Protein AF-M0N9P8-F1 (afdb_monomer_lite)

Secondary structure (DSSP, 8-state):
-HHHHHHHHHTT-S-HHHHHHHHHHHHHHHHHHHHHHHHHHHHHHHHHS-HHHHHHSHHHHHHHHHHHHHHHHHHHHHHHHHHHH---TT--HHHHHHHHHHHHHHHHHHHHHHHHHHHH-

Organism: NCBI:txid1227456

Radius of gyration: 18.41 Å; chains: 1; bounding box: 44×25×50 Å

Sequence (121 aa):
MAGAVIPAARSELLSTEGLTLIARRFWYLTVGSVLLLLFSGGHLAGTLYTAETLQSTGRGNLVLAMVGLWLVLAVVLFFGFRRLTSTQPEQSAVVAATKARPWFLGASGVSVALLVIAGFL

Structure (mmCIF, N/CA/C/O backbone):
data_AF-M0N9P8-F1
#
_entry.id   AF-M0N9P8-F1
#
loop_
_atom_site.group_PDB
_atom_site.id
_atom_site.type_symbol
_atom_site.label_atom_id
_atom_site.label_alt_id
_atom_site.label_comp_id
_atom_site.label_asym_id
_atom_site.label_entity_id
_atom_site.label_seq_id
_atom_site.pdbx_PDB_ins_code
_atom_site.Cartn_x
_atom_site.Cartn_y
_atom_site.Cartn_z
_atom_site.occupancy
_atom_site.B_iso_or_equiv
_atom_site.auth_seq_id
_atom_site.auth_comp_id
_atom_site.auth_asym_id
_atom_site.auth_atom_id
_atom_site.pdbx_PDB_model_num
ATOM 1 N N . MET A 1 1 ? -14.242 10.018 1.620 1.00 47.16 1 MET A N 1
ATOM 2 C CA . MET A 1 1 ? -14.936 8.962 2.397 1.00 47.16 1 MET A CA 1
ATOM 3 C C . MET A 1 1 ? -14.501 8.897 3.862 1.00 47.16 1 MET A C 1
ATOM 5 O O . MET A 1 1 ? -15.381 8.909 4.709 1.00 47.16 1 MET A O 1
ATOM 9 N N . ALA A 1 2 ? -13.202 8.934 4.204 1.00 51.84 2 ALA A N 1
ATOM 10 C CA . ALA A 1 2 ? -12.749 8.997 5.610 1.00 51.84 2 ALA A CA 1
ATOM 11 C C . ALA A 1 2 ? -13.389 10.146 6.427 1.00 51.84 2 ALA A C 1
ATOM 13 O O . ALA A 1 2 ? -13.718 9.965 7.596 1.00 51.84 2 ALA A O 1
ATOM 14 N N . GLY A 1 3 ? -13.653 11.289 5.782 1.00 51.41 3 GLY A N 1
ATOM 15 C CA . GLY A 1 3 ? -14.291 12.453 6.407 1.00 51.41 3 GLY A CA 1
ATOM 16 C C . GLY A 1 3 ? -15.746 12.268 6.858 1.00 51.41 3 GLY A C 1
ATOM 17 O O . GLY A 1 3 ? -16.203 13.069 7.657 1.00 51.41 3 GLY A O 1
ATOM 18 N N . ALA A 1 4 ? -16.461 11.231 6.401 1.00 58.72 4 ALA A N 1
ATOM 19 C CA . ALA A 1 4 ? -17.842 10.952 6.827 1.00 58.72 4 ALA A CA 1
ATOM 20 C C . ALA A 1 4 ? -17.934 9.776 7.817 1.00 58.72 4 ALA A C 1
ATOM 22 O O . ALA A 1 4 ? -18.775 9.773 8.711 1.00 58.72 4 ALA A O 1
ATOM 23 N N . VAL A 1 5 ? -17.029 8.799 7.703 1.00 57.59 5 VAL A N 1
ATOM 24 C CA . VAL A 1 5 ? -17.031 7.592 8.546 1.00 57.59 5 VAL A CA 1
ATOM 25 C C . VAL A 1 5 ? -16.491 7.882 9.952 1.00 57.59 5 VAL A C 1
ATOM 27 O O . VAL A 1 5 ? -17.010 7.350 10.928 1.00 57.59 5 VAL A O 1
ATOM 30 N N . ILE A 1 6 ? -15.484 8.759 10.076 1.00 58.31 6 ILE A N 1
ATOM 31 C CA . ILE A 1 6 ? -14.886 9.117 11.374 1.00 58.31 6 ILE A CA 1
ATOM 32 C C . ILE A 1 6 ? -15.873 9.895 12.272 1.00 58.31 6 ILE A C 1
ATOM 34 O O . ILE A 1 6 ? -15.976 9.548 13.450 1.00 58.31 6 ILE A O 1
ATOM 38 N N . PRO A 1 7 ? -16.637 10.889 11.767 1.00 58.78 7 PRO A N 1
ATOM 39 C CA . PRO A 1 7 ? -17.688 11.536 12.553 1.00 58.78 7 PRO A CA 1
ATOM 40 C C . PRO A 1 7 ? -18.842 10.593 12.918 1.00 58.78 7 PRO A C 1
ATOM 42 O O . PRO A 1 7 ? -19.263 10.599 14.068 1.00 58.78 7 PRO A O 1
ATOM 45 N N . ALA A 1 8 ? -19.299 9.743 11.988 1.00 56.34 8 ALA A N 1
ATOM 46 C CA . ALA A 1 8 ? -20.416 8.816 12.215 1.00 56.34 8 ALA A CA 1
ATOM 47 C C . ALA A 1 8 ? -20.098 7.706 13.237 1.00 56.34 8 ALA A C 1
ATOM 49 O O . ALA A 1 8 ? -20.969 7.290 13.998 1.00 56.34 8 ALA A O 1
ATOM 50 N N . ALA A 1 9 ? -18.843 7.246 13.284 1.00 57.06 9 ALA A N 1
ATOM 51 C CA . ALA A 1 9 ? -18.366 6.320 14.313 1.00 57.06 9 ALA A CA 1
ATOM 52 C C . ALA A 1 9 ? -18.203 7.002 15.684 1.00 57.06 9 ALA A C 1
ATOM 54 O O . ALA A 1 9 ? -18.396 6.361 16.712 1.00 57.06 9 ALA A O 1
ATOM 55 N N . ARG A 1 10 ? -17.869 8.302 15.713 1.00 56.41 10 ARG A N 1
ATOM 56 C CA . ARG A 1 10 ? -17.824 9.097 16.953 1.00 56.41 10 ARG A CA 1
ATOM 57 C C . ARG A 1 10 ? -19.205 9.430 17.515 1.00 56.41 10 ARG A C 1
ATOM 59 O O . ARG A 1 10 ? -19.290 9.727 18.699 1.00 56.41 10 ARG A O 1
ATOM 66 N N . SER A 1 11 ? -20.248 9.432 16.689 1.00 57.75 11 SER A N 1
ATOM 67 C CA . SER A 1 11 ? -21.604 9.822 17.086 1.00 57.75 11 SER A CA 1
ATOM 68 C C . SER A 1 11 ? -22.498 8.648 17.508 1.00 57.75 11 SER A C 1
ATOM 70 O O . SER A 1 11 ? -23.703 8.839 17.598 1.00 57.75 11 SER A O 1
ATOM 72 N N . GLU A 1 12 ? -21.947 7.441 17.707 1.00 54.47 12 GLU A N 1
ATOM 73 C CA . GLU A 1 12 ? -22.678 6.204 18.079 1.00 54.47 12 GLU A CA 1
ATOM 74 C C . GLU A 1 12 ? -23.838 5.805 17.139 1.00 54.47 12 GLU A C 1
ATOM 76 O O . GLU A 1 12 ? -24.621 4.908 17.436 1.00 54.47 12 GLU A O 1
ATOM 81 N N . LEU A 1 13 ? -23.929 6.408 15.950 1.00 56.75 13 LEU A N 1
ATOM 82 C CA . LEU A 1 13 ? -25.010 6.157 14.985 1.00 56.75 13 LEU A CA 1
ATOM 83 C C . LEU A 1 13 ? -24.876 4.803 14.265 1.00 56.75 13 LEU A C 1
ATOM 85 O O . LEU A 1 13 ? -25.746 4.421 13.485 1.00 56.75 13 LEU A O 1
ATOM 89 N N . LEU A 1 14 ? -23.772 4.089 14.490 1.00 55.38 14 LEU A N 1
ATOM 90 C CA . LEU A 1 14 ? -23.445 2.818 13.859 1.00 55.38 14 LEU A CA 1
ATOM 91 C C . LEU A 1 14 ? -23.014 1.825 14.933 1.00 55.38 14 LEU A C 1
ATOM 93 O O . LEU A 1 14 ? -22.067 2.082 15.677 1.00 55.38 14 LEU A O 1
ATOM 97 N N . SER A 1 15 ? -23.677 0.668 14.980 1.00 62.59 15 SER A N 1
ATOM 98 C CA . SER A 1 15 ? -23.261 -0.422 15.858 1.00 62.59 15 SER A CA 1
ATOM 99 C C . SER A 1 15 ? -21.836 -0.870 15.511 1.00 62.59 15 SER A C 1
ATOM 101 O O . SER A 1 15 ? -21.426 -0.889 14.344 1.00 62.59 15 SER A O 1
ATOM 103 N N . THR A 1 16 ? -21.072 -1.268 16.528 1.00 63.91 16 THR A N 1
ATOM 104 C CA . THR A 1 16 ? -19.691 -1.770 16.403 1.00 63.91 16 THR A CA 1
ATOM 105 C C . THR A 1 16 ? -19.584 -2.914 15.383 1.00 63.91 16 THR A C 1
ATOM 107 O O . THR A 1 16 ? -18.583 -3.071 14.680 1.00 63.91 16 THR A O 1
ATOM 110 N N . GLU A 1 17 ? -20.660 -3.685 15.252 1.00 67.88 17 GLU A N 1
ATOM 111 C CA . GLU A 1 17 ? -20.820 -4.809 14.331 1.00 67.88 17 GLU A CA 1
ATOM 112 C C . GLU A 1 17 ? -21.030 -4.359 12.872 1.00 67.88 17 GLU A C 1
ATOM 114 O O . GLU A 1 17 ? -20.421 -4.895 11.944 1.00 67.88 17 GLU A O 1
ATOM 119 N N . GLY A 1 18 ? -21.809 -3.295 12.650 1.00 66.25 18 GLY A N 1
ATOM 120 C CA . GLY A 1 18 ? -21.960 -2.680 11.329 1.00 66.25 18 GLY A CA 1
ATOM 121 C C . GLY A 1 18 ? -20.661 -2.035 10.840 1.00 66.25 18 GLY A C 1
ATOM 122 O O . GLY A 1 18 ? -20.271 -2.202 9.681 1.00 66.25 18 GLY A O 1
ATOM 123 N N . LEU A 1 19 ? -19.934 -1.360 11.736 1.00 67.00 19 LEU A N 1
ATOM 124 C CA . LEU A 1 19 ? -18.650 -0.734 11.410 1.00 67.00 19 LEU A CA 1
ATOM 125 C C . LEU A 1 19 ? -17.584 -1.774 11.036 1.00 67.00 19 LEU A C 1
ATOM 127 O O . LEU A 1 19 ? -16.849 -1.590 10.063 1.00 67.00 19 LEU A O 1
ATOM 131 N N . THR A 1 20 ? -17.518 -2.886 11.772 1.00 68.69 20 THR A N 1
ATOM 132 C CA . THR A 1 20 ? -16.580 -3.982 11.482 1.00 68.69 20 THR A CA 1
ATOM 133 C C . THR A 1 20 ? -16.904 -4.685 10.165 1.00 68.69 20 THR A C 1
ATOM 135 O O . THR A 1 20 ? -15.976 -4.991 9.412 1.00 68.69 20 THR A O 1
ATOM 138 N N . LEU A 1 21 ? -18.183 -4.869 9.818 1.00 73.62 21 LEU A N 1
ATOM 139 C CA . LEU A 1 21 ? -18.588 -5.400 8.511 1.00 73.62 21 LEU A CA 1
ATOM 140 C C . LEU A 1 21 ? -18.178 -4.486 7.353 1.00 73.62 21 LEU A C 1
ATOM 142 O O . LEU A 1 21 ? -17.588 -4.964 6.379 1.00 73.62 21 LEU A O 1
ATOM 146 N N . ILE A 1 22 ? -18.440 -3.180 7.462 1.00 74.44 22 ILE A N 1
ATOM 147 C CA . ILE A 1 22 ? -18.069 -2.200 6.431 1.00 74.44 22 ILE A CA 1
ATOM 148 C C . ILE A 1 22 ? -16.550 -2.165 6.267 1.00 74.44 22 ILE A C 1
ATOM 150 O O . ILE A 1 22 ? -16.054 -2.301 5.148 1.00 74.44 22 ILE A O 1
ATOM 154 N N . ALA A 1 23 ? -15.806 -2.059 7.372 1.00 70.12 23 ALA A N 1
ATOM 155 C CA . ALA A 1 23 ? -14.346 -2.042 7.356 1.00 70.12 23 ALA A CA 1
ATOM 156 C C . ALA A 1 23 ? -13.768 -3.324 6.739 1.00 70.12 23 ALA A C 1
ATOM 158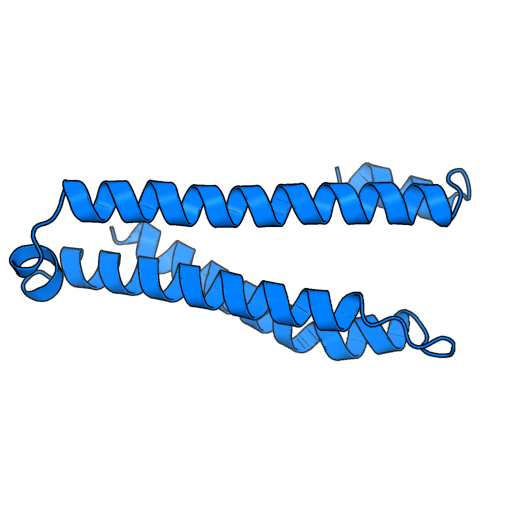 O O . ALA A 1 23 ? -12.871 -3.261 5.898 1.00 70.12 23 ALA A O 1
ATOM 159 N N . ARG A 1 24 ? -14.325 -4.491 7.086 1.00 76.44 24 ARG A N 1
ATOM 160 C CA . ARG A 1 24 ? -13.914 -5.783 6.526 1.00 76.44 24 ARG A CA 1
ATOM 161 C C . ARG A 1 24 ? -14.221 -5.879 5.029 1.00 76.44 24 ARG A C 1
ATOM 163 O O . ARG A 1 24 ? -13.389 -6.373 4.273 1.00 76.44 24 ARG A O 1
ATOM 170 N N . ARG A 1 25 ? -15.381 -5.403 4.568 1.00 77.62 25 ARG A N 1
ATOM 171 C CA . ARG A 1 25 ? -15.738 -5.418 3.139 1.00 77.62 25 ARG A CA 1
ATOM 172 C C . ARG A 1 25 ? -14.832 -4.493 2.327 1.00 77.62 25 ARG A C 1
ATOM 174 O O . ARG A 1 25 ? -14.329 -4.899 1.282 1.00 77.62 25 ARG A O 1
ATOM 181 N N . PHE A 1 26 ? -14.576 -3.291 2.838 1.00 76.69 26 PHE A N 1
ATOM 182 C CA . PHE A 1 26 ? -13.657 -2.330 2.227 1.00 76.69 26 PHE A CA 1
ATOM 183 C C . PHE A 1 26 ? -12.231 -2.863 2.160 1.00 76.69 26 PHE A C 1
ATOM 185 O O . PHE A 1 26 ? -11.536 -2.658 1.165 1.00 76.69 26 PHE A O 1
ATOM 192 N N . TRP A 1 27 ? -11.816 -3.583 3.201 1.00 76.31 27 TRP A N 1
ATOM 193 C CA . TRP A 1 27 ? -10.534 -4.262 3.244 1.00 76.31 27 TRP A CA 1
ATOM 194 C C . TRP A 1 27 ? -10.396 -5.263 2.093 1.00 76.31 27 TRP A C 1
ATOM 196 O O . TRP A 1 27 ? -9.467 -5.144 1.297 1.00 76.31 27 TRP A O 1
ATOM 206 N N . TYR A 1 28 ? -11.360 -6.175 1.930 1.00 77.12 28 TYR A N 1
ATOM 207 C CA . TYR A 1 28 ? -11.341 -7.140 0.825 1.00 77.12 28 TYR A CA 1
ATOM 208 C C . TYR A 1 28 ? -11.320 -6.469 -0.550 1.00 77.12 28 TYR A C 1
ATOM 210 O O . TYR A 1 28 ? -10.578 -6.910 -1.424 1.00 77.12 28 TYR A O 1
ATOM 218 N N . LEU A 1 29 ? -12.093 -5.395 -0.739 1.00 79.19 29 LEU A N 1
ATOM 219 C CA . LEU A 1 29 ? -12.124 -4.658 -2.005 1.00 79.19 29 LEU A CA 1
ATOM 220 C C . LEU A 1 29 ? -10.801 -3.950 -2.294 1.00 79.19 29 LEU A C 1
ATOM 222 O O . LEU A 1 29 ? -10.308 -4.017 -3.417 1.00 79.19 29 LEU A O 1
ATOM 226 N N . THR A 1 30 ? -10.208 -3.308 -1.288 1.00 73.69 30 THR A N 1
ATOM 227 C CA . THR A 1 30 ? -8.921 -2.614 -1.430 1.00 73.69 30 THR A CA 1
ATOM 228 C C . THR A 1 30 ? -7.813 -3.604 -1.771 1.00 73.69 30 THR A C 1
ATOM 230 O O . THR A 1 30 ? -7.085 -3.400 -2.738 1.00 73.69 30 THR A O 1
ATOM 233 N N . VAL A 1 31 ? -7.722 -4.714 -1.033 1.00 78.12 31 VAL A N 1
ATOM 234 C CA . VAL A 1 31 ? -6.722 -5.761 -1.295 1.00 78.12 31 VAL A CA 1
ATOM 235 C C . VAL A 1 31 ? -6.943 -6.406 -2.650 1.00 78.12 31 VAL A C 1
ATOM 237 O O . VAL A 1 31 ? -5.996 -6.537 -3.418 1.00 78.12 31 VAL A O 1
ATOM 240 N N . GLY A 1 32 ? -8.185 -6.776 -2.965 1.00 81.44 32 GLY A N 1
ATOM 241 C CA . GLY A 1 32 ? -8.530 -7.373 -4.250 1.00 81.44 32 GLY A CA 1
ATOM 242 C C . GLY A 1 32 ? -8.169 -6.457 -5.417 1.00 81.44 32 GLY A C 1
ATOM 243 O O . GLY A 1 32 ? -7.565 -6.916 -6.378 1.00 81.44 32 GLY A O 1
ATOM 244 N N . SER A 1 33 ? -8.450 -5.156 -5.302 1.00 74.12 33 SER A N 1
ATOM 245 C CA . SER A 1 33 ? -8.114 -4.164 -6.333 1.00 74.12 33 SER A CA 1
ATOM 246 C C . SER A 1 33 ? -6.604 -3.995 -6.501 1.00 74.12 33 SER A C 1
ATOM 248 O O . SER A 1 33 ? -6.119 -3.952 -7.625 1.00 74.12 33 SER A O 1
ATOM 250 N N . VAL A 1 34 ? -5.848 -3.950 -5.399 1.00 74.62 34 VAL A N 1
ATOM 251 C CA . VAL A 1 34 ? -4.375 -3.885 -5.424 1.00 74.62 34 VAL A CA 1
ATOM 252 C C . VAL A 1 34 ? -3.778 -5.122 -6.098 1.00 74.62 34 VAL A C 1
ATOM 254 O O . VAL A 1 34 ? -2.898 -4.991 -6.944 1.00 74.62 34 VAL A O 1
ATOM 257 N N . LEU A 1 35 ? -4.276 -6.317 -5.769 1.00 78.00 35 LEU A N 1
ATOM 258 C CA . LEU A 1 35 ? -3.818 -7.563 -6.387 1.00 78.00 35 LEU A CA 1
ATOM 259 C C . LEU A 1 35 ? -4.188 -7.637 -7.871 1.00 78.00 35 LEU A C 1
ATOM 261 O O . LEU A 1 35 ? -3.355 -8.036 -8.681 1.00 78.00 35 LEU A O 1
ATOM 265 N N . LEU A 1 36 ? -5.405 -7.222 -8.234 1.00 80.19 36 LEU A N 1
ATOM 266 C CA . LEU A 1 36 ? -5.847 -7.150 -9.626 1.00 80.19 36 LEU A CA 1
ATOM 267 C C . LEU A 1 36 ? -4.972 -6.199 -10.441 1.00 80.19 36 LEU A C 1
ATOM 269 O O . LEU A 1 36 ? -4.515 -6.588 -11.510 1.00 80.19 36 LEU A O 1
ATOM 273 N N . LEU A 1 37 ? -4.693 -4.998 -9.923 1.00 78.81 37 LEU A N 1
ATOM 274 C CA . LEU A 1 37 ? -3.837 -4.008 -10.584 1.00 78.81 37 LEU A CA 1
ATOM 275 C C . LEU A 1 37 ? -2.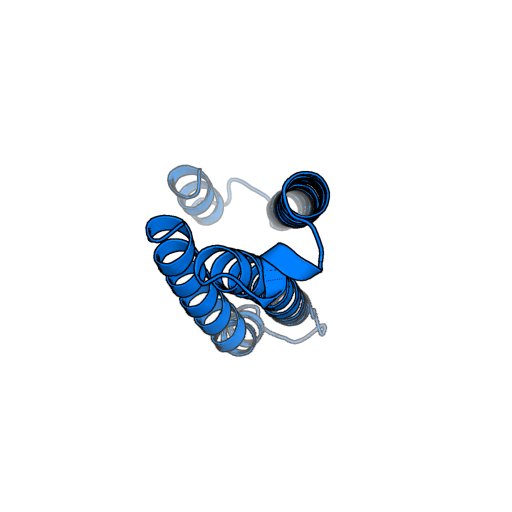405 -4.509 -10.762 1.00 78.81 37 LEU A C 1
ATOM 277 O O . LEU A 1 37 ? -1.815 -4.314 -11.824 1.00 78.81 37 LEU A O 1
ATOM 281 N N . LEU A 1 38 ? -1.857 -5.186 -9.751 1.00 77.75 38 LEU A N 1
ATOM 282 C CA . LEU A 1 38 ? -0.544 -5.814 -9.848 1.00 77.75 38 LEU A CA 1
ATOM 283 C C . LEU A 1 38 ? -0.524 -6.894 -10.933 1.00 77.75 38 LEU A C 1
ATOM 285 O O . LEU A 1 38 ? 0.394 -6.929 -11.749 1.00 77.75 38 LEU A O 1
ATOM 289 N N . PHE A 1 39 ? -1.544 -7.751 -10.976 1.00 78.56 39 PHE A N 1
ATOM 290 C CA . PHE A 1 39 ? -1.612 -8.824 -11.962 1.00 78.56 39 PHE A CA 1
ATOM 291 C C . PHE A 1 39 ? -1.810 -8.279 -13.381 1.00 78.56 39 PHE A C 1
ATOM 293 O O . PHE A 1 39 ? -1.109 -8.698 -14.299 1.00 78.56 39 PHE A O 1
ATOM 300 N N . SER A 1 40 ? -2.704 -7.303 -13.567 1.00 79.75 40 SER A N 1
ATOM 301 C CA . SER A 1 40 ? -2.939 -6.678 -14.871 1.00 79.75 40 SER A CA 1
ATOM 302 C C . SER A 1 40 ? -1.732 -5.869 -15.345 1.00 79.75 40 SER A C 1
ATOM 304 O O . SER A 1 40 ? -1.336 -5.979 -16.501 1.00 79.75 40 SER A O 1
ATOM 306 N N . GLY A 1 41 ? -1.111 -5.088 -14.454 1.00 72.81 41 GLY A N 1
ATOM 307 C CA . GLY A 1 41 ? 0.082 -4.301 -14.766 1.00 72.81 41 GLY A CA 1
ATOM 308 C C . GLY A 1 41 ? 1.294 -5.183 -15.070 1.00 72.81 41 GLY A C 1
ATOM 309 O O . GLY A 1 41 ? 2.002 -4.941 -16.045 1.00 72.81 41 GLY A O 1
ATOM 310 N N . GLY A 1 42 ? 1.490 -6.252 -14.293 1.00 71.81 42 GLY A N 1
ATOM 311 C CA . GLY A 1 42 ? 2.529 -7.251 -14.540 1.00 71.81 42 GLY A CA 1
ATOM 312 C C . GLY A 1 42 ? 2.316 -8.015 -15.849 1.00 71.81 42 GLY A C 1
ATOM 313 O O . GLY A 1 42 ? 3.273 -8.244 -16.584 1.00 71.81 42 GLY A O 1
ATOM 314 N N . HIS A 1 43 ? 1.067 -8.349 -16.185 1.00 73.75 43 HIS A N 1
ATOM 315 C CA . HIS A 1 43 ? 0.737 -8.982 -17.460 1.00 73.75 43 HIS A CA 1
ATOM 316 C C . HIS A 1 43 ? 1.065 -8.066 -18.647 1.00 73.75 43 HIS A C 1
ATOM 318 O O . HIS A 1 43 ? 1.752 -8.497 -19.569 1.00 73.75 43 HIS A O 1
ATOM 324 N N . LEU A 1 44 ? 0.672 -6.787 -18.593 1.00 74.75 44 LEU A N 1
ATOM 325 C CA . LEU A 1 44 ? 1.012 -5.813 -19.637 1.00 74.75 44 LEU A CA 1
ATOM 326 C C . LEU A 1 44 ? 2.530 -5.657 -19.804 1.00 74.75 44 LEU A C 1
ATOM 328 O O . LEU A 1 44 ? 3.027 -5.692 -20.929 1.00 74.75 44 LEU A O 1
ATOM 332 N N . ALA A 1 45 ? 3.280 -5.576 -18.702 1.00 69.06 45 ALA A N 1
ATOM 333 C CA . ALA A 1 45 ? 4.740 -5.533 -18.737 1.00 69.06 45 ALA A CA 1
ATOM 334 C C . ALA A 1 45 ? 5.352 -6.785 -19.395 1.00 69.06 45 ALA A C 1
ATOM 336 O O . ALA A 1 45 ? 6.254 -6.661 -20.220 1.00 69.06 45 ALA A O 1
ATOM 337 N N . GLY A 1 46 ? 4.832 -7.977 -19.090 1.00 67.44 46 GLY A N 1
ATOM 338 C CA . GLY A 1 46 ? 5.276 -9.232 -19.705 1.00 67.44 46 GLY A CA 1
ATOM 339 C C . GLY A 1 46 ? 4.919 -9.372 -21.189 1.00 67.44 46 GLY A C 1
ATOM 340 O O . GLY A 1 46 ? 5.559 -10.145 -21.892 1.00 67.44 46 GLY A O 1
ATOM 341 N N . THR A 1 47 ? 3.917 -8.631 -21.677 1.00 70.25 47 THR A N 1
ATOM 342 C CA . THR A 1 47 ? 3.547 -8.617 -23.105 1.00 70.25 47 THR A CA 1
ATOM 343 C C . THR A 1 47 ? 4.292 -7.564 -23.923 1.00 70.25 47 THR A C 1
ATOM 345 O O . THR A 1 47 ? 4.541 -7.780 -25.105 1.00 70.25 47 THR A O 1
ATOM 348 N N . LEU A 1 48 ? 4.645 -6.428 -23.315 1.00 68.62 48 LEU A N 1
ATOM 349 C CA . LEU A 1 48 ? 5.295 -5.307 -24.004 1.00 68.62 48 LEU A CA 1
ATOM 350 C C . LEU A 1 48 ? 6.822 -5.418 -24.024 1.00 68.62 48 LEU A C 1
ATOM 352 O O . LEU A 1 48 ? 7.462 -4.827 -24.891 1.00 68.62 48 LEU A O 1
ATOM 356 N N . TYR A 1 49 ? 7.406 -6.169 -23.090 1.00 61.09 49 TYR A N 1
ATOM 357 C CA . TYR A 1 49 ? 8.845 -6.369 -23.010 1.00 61.09 49 TYR A CA 1
ATOM 358 C C . TYR A 1 49 ? 9.214 -7.844 -23.161 1.00 61.09 49 TYR A C 1
ATOM 360 O O . TYR A 1 49 ? 8.608 -8.727 -22.558 1.00 61.09 49 TYR A O 1
ATOM 368 N N . THR A 1 50 ? 10.274 -8.112 -23.921 1.00 71.12 50 THR A N 1
ATOM 369 C CA . THR A 1 50 ? 10.935 -9.423 -23.920 1.00 71.12 50 THR A CA 1
ATOM 370 C C . THR A 1 50 ? 11.797 -9.573 -22.664 1.00 71.12 50 THR A C 1
ATOM 372 O O . THR A 1 50 ? 12.280 -8.581 -22.116 1.00 71.12 50 THR A O 1
ATOM 375 N N . ALA A 1 51 ? 12.053 -10.808 -22.217 1.00 65.94 51 ALA A N 1
ATOM 376 C CA . ALA A 1 51 ? 12.927 -11.060 -21.061 1.00 65.94 51 ALA A CA 1
ATOM 377 C C . ALA A 1 51 ? 14.311 -10.394 -21.214 1.00 65.94 51 ALA A C 1
ATOM 379 O O . ALA A 1 51 ? 14.880 -9.887 -20.250 1.00 65.94 51 ALA A O 1
ATOM 380 N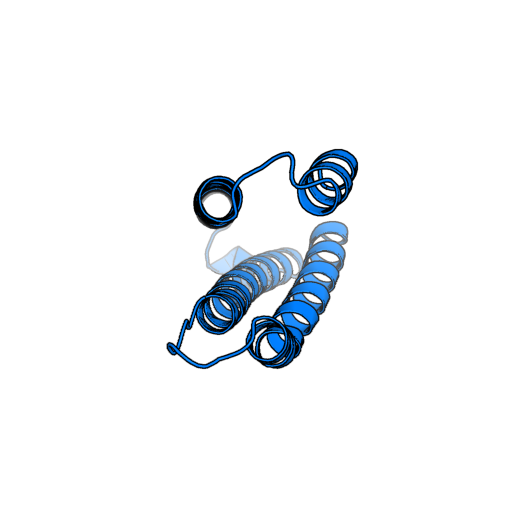 N . GLU A 1 52 ? 14.806 -10.335 -22.449 1.00 64.81 52 GLU A N 1
ATOM 381 C CA . GLU A 1 52 ? 16.078 -9.720 -22.808 1.00 64.81 52 GLU A CA 1
ATOM 382 C C . GLU A 1 52 ? 16.032 -8.188 -22.713 1.00 64.81 52 GLU A C 1
ATOM 384 O O . GLU A 1 52 ? 16.931 -7.583 -22.134 1.00 64.81 52 GLU A O 1
ATOM 389 N N . THR A 1 53 ? 14.962 -7.537 -23.179 1.00 69.69 53 THR A N 1
ATOM 390 C CA . THR A 1 53 ? 14.810 -6.070 -23.076 1.00 69.69 53 THR A CA 1
ATOM 391 C C . THR A 1 53 ? 14.505 -5.601 -21.649 1.00 69.69 53 THR A C 1
ATOM 393 O O . THR A 1 53 ? 14.931 -4.510 -21.266 1.00 69.69 53 THR A O 1
ATOM 396 N N . LEU A 1 54 ? 13.850 -6.434 -20.832 1.00 68.69 54 LEU A N 1
ATOM 397 C CA . LEU A 1 54 ? 13.637 -6.192 -19.398 1.00 68.69 54 LEU A CA 1
ATOM 398 C C . LEU A 1 54 ? 14.950 -6.129 -18.609 1.00 68.69 54 LEU A C 1
ATOM 400 O O . LEU A 1 54 ? 15.082 -5.293 -17.722 1.00 68.69 54 LEU A O 1
ATOM 404 N N . GLN A 1 55 ? 15.919 -6.987 -18.931 1.00 71.75 55 GLN A N 1
ATOM 405 C CA . GLN A 1 55 ? 17.173 -7.081 -18.173 1.00 71.75 55 GLN A CA 1
ATOM 406 C C . GLN A 1 55 ? 18.293 -6.207 -18.757 1.00 71.75 55 GLN A C 1
ATOM 408 O O . GLN A 1 55 ? 19.131 -5.703 -18.012 1.00 71.75 55 GLN A O 1
ATOM 413 N N . SER A 1 56 ? 18.298 -5.988 -20.076 1.00 72.25 56 SER A N 1
ATOM 414 C CA . SER A 1 56 ? 19.374 -5.262 -20.771 1.00 72.25 56 SER A CA 1
ATOM 415 C C . SER A 1 56 ? 19.176 -3.747 -20.860 1.00 72.25 56 SER A C 1
ATOM 417 O O . SER A 1 56 ? 20.129 -3.030 -21.162 1.00 72.25 56 SER A O 1
ATOM 419 N N . THR A 1 57 ? 17.970 -3.229 -20.597 1.00 78.38 57 THR A N 1
ATOM 420 C CA . THR A 1 57 ? 17.677 -1.793 -20.739 1.00 78.38 57 THR A CA 1
ATOM 421 C C . THR A 1 57 ? 17.451 -1.109 -19.391 1.00 78.38 57 THR A C 1
ATOM 423 O O . THR A 1 57 ? 16.934 -1.701 -18.442 1.00 78.38 57 THR A O 1
ATOM 426 N N . GLY A 1 58 ? 17.803 0.179 -19.299 1.00 77.69 58 GLY A N 1
ATOM 427 C CA . GLY A 1 58 ? 17.546 0.983 -18.098 1.00 77.69 58 GLY A CA 1
ATOM 428 C C . GLY A 1 58 ? 16.055 1.052 -17.745 1.00 77.69 58 GLY A C 1
ATOM 429 O O . GLY A 1 58 ? 15.687 0.861 -16.590 1.00 77.69 58 GLY A O 1
ATOM 430 N N . ARG A 1 59 ? 15.182 1.228 -18.750 1.00 78.12 59 ARG A N 1
ATOM 431 C CA . ARG A 1 59 ? 13.718 1.233 -18.562 1.00 78.12 59 ARG A CA 1
ATOM 432 C C . ARG A 1 59 ? 13.184 -0.140 -18.148 1.00 78.12 59 ARG A C 1
ATOM 434 O O . ARG A 1 59 ? 12.333 -0.206 -17.271 1.00 78.12 59 ARG A O 1
ATOM 441 N N . GLY A 1 60 ? 13.715 -1.227 -18.707 1.00 78.00 60 GLY A N 1
ATOM 442 C CA . GLY A 1 60 ? 13.357 -2.591 -18.312 1.00 78.00 60 GLY A CA 1
ATOM 443 C C . GLY A 1 60 ? 13.641 -2.880 -16.834 1.00 78.00 60 GLY A C 1
ATOM 444 O O . GLY A 1 60 ? 12.772 -3.383 -16.122 1.00 78.00 60 GLY A O 1
ATOM 445 N N . ASN A 1 61 ? 14.808 -2.463 -16.335 1.00 79.75 61 ASN A N 1
ATOM 446 C CA . ASN A 1 61 ? 15.159 -2.611 -14.921 1.00 79.75 61 ASN A CA 1
ATOM 447 C C . ASN A 1 61 ? 14.241 -1.792 -13.995 1.00 79.75 61 ASN A C 1
ATOM 449 O O . ASN A 1 61 ? 13.908 -2.258 -12.904 1.00 79.75 61 ASN A O 1
ATOM 453 N N . LEU A 1 62 ? 13.769 -0.616 -14.432 1.00 84.69 62 LEU A N 1
ATOM 454 C CA . LEU A 1 62 ? 12.763 0.160 -13.694 1.00 84.69 62 LEU A CA 1
ATOM 455 C C . LEU A 1 62 ? 11.411 -0.562 -13.632 1.00 84.69 62 LEU A C 1
ATOM 457 O O . LEU A 1 62 ? 10.789 -0.586 -12.571 1.00 84.69 62 LEU A O 1
ATOM 461 N N . VAL A 1 63 ? 10.979 -1.211 -14.719 1.00 82.88 63 VAL A N 1
ATOM 462 C CA . VAL A 1 63 ? 9.761 -2.043 -14.717 1.00 82.88 63 VAL A CA 1
ATOM 463 C C . VAL A 1 63 ? 9.908 -3.217 -13.746 1.00 82.88 63 VAL A C 1
ATOM 465 O O . VAL A 1 63 ? 9.013 -3.450 -12.934 1.00 82.88 63 VAL A O 1
ATOM 468 N N . LEU A 1 64 ? 11.042 -3.928 -13.775 1.00 82.12 64 LEU A N 1
ATOM 469 C CA . LEU A 1 64 ? 11.316 -5.031 -12.845 1.00 82.12 64 LEU A CA 1
ATOM 470 C C . LEU A 1 64 ? 11.311 -4.560 -11.387 1.00 82.12 64 LEU A C 1
ATOM 472 O O . LEU A 1 64 ? 10.682 -5.193 -10.536 1.00 82.12 64 LEU A O 1
ATOM 476 N N . ALA A 1 65 ? 11.955 -3.425 -11.105 1.00 85.62 65 ALA A N 1
ATOM 477 C CA . ALA A 1 65 ? 11.939 -2.812 -9.782 1.00 85.62 65 ALA A CA 1
ATOM 478 C C . ALA A 1 65 ? 10.513 -2.437 -9.352 1.00 85.62 65 ALA A C 1
ATOM 480 O O . ALA A 1 65 ? 10.129 -2.697 -8.212 1.00 85.62 65 ALA A O 1
ATOM 481 N N . MET A 1 66 ? 9.700 -1.893 -10.264 1.00 84.88 66 MET A N 1
ATOM 482 C CA . MET A 1 66 ? 8.308 -1.544 -9.992 1.00 84.88 66 MET A CA 1
ATOM 483 C C . MET A 1 66 ? 7.476 -2.784 -9.645 1.00 84.88 66 MET A C 1
ATOM 485 O O . MET A 1 66 ? 6.802 -2.794 -8.617 1.00 84.88 66 MET A O 1
ATOM 489 N N . VAL A 1 67 ? 7.562 -3.855 -10.439 1.00 84.19 67 VAL A N 1
ATOM 490 C CA . VAL A 1 67 ? 6.862 -5.125 -10.166 1.00 84.19 67 VAL A CA 1
ATOM 491 C C . VAL A 1 67 ? 7.306 -5.724 -8.827 1.00 84.19 67 VAL A C 1
ATOM 493 O O . VAL A 1 67 ? 6.467 -6.145 -8.027 1.00 84.19 67 VAL A O 1
ATOM 496 N N . GLY A 1 68 ? 8.611 -5.706 -8.540 1.00 85.88 68 GLY A N 1
ATOM 497 C CA . GLY A 1 68 ? 9.155 -6.144 -7.256 1.00 85.88 68 GLY A CA 1
ATOM 498 C C . GLY A 1 68 ? 8.600 -5.340 -6.079 1.00 85.88 68 GLY A C 1
ATOM 499 O O . GLY A 1 68 ? 8.130 -5.919 -5.100 1.00 85.88 68 GLY A O 1
ATOM 500 N N . LEU A 1 69 ? 8.574 -4.009 -6.184 1.00 86.94 69 LEU A N 1
ATOM 501 C CA . LEU A 1 69 ? 8.010 -3.141 -5.148 1.00 86.94 69 LEU A CA 1
ATOM 502 C C . LEU A 1 69 ? 6.507 -3.350 -4.955 1.00 86.94 69 LEU A C 1
ATOM 504 O O . LEU A 1 69 ? 6.037 -3.298 -3.820 1.00 86.94 69 LEU A O 1
ATOM 508 N N . TRP A 1 70 ? 5.750 -3.630 -6.016 1.00 84.38 70 TRP A N 1
ATOM 509 C CA . TRP A 1 70 ? 4.337 -3.982 -5.882 1.00 84.38 70 TRP A CA 1
ATOM 510 C C . TRP A 1 70 ? 4.132 -5.282 -5.094 1.00 84.38 70 TRP A C 1
ATOM 512 O O . TRP A 1 70 ? 3.246 -5.342 -4.238 1.00 84.38 70 TRP A O 1
ATOM 522 N N . LEU A 1 71 ? 4.958 -6.308 -5.329 1.00 85.19 71 LEU A N 1
ATOM 523 C CA . LEU A 1 71 ? 4.921 -7.547 -4.542 1.00 85.19 71 LEU A CA 1
ATOM 524 C C . LEU A 1 71 ? 5.273 -7.285 -3.075 1.00 85.19 71 LEU A C 1
ATOM 526 O O . LEU A 1 71 ? 4.569 -7.752 -2.177 1.00 85.19 71 LEU A O 1
ATOM 530 N N . VAL A 1 72 ? 6.317 -6.492 -2.822 1.00 89.12 72 VAL A N 1
ATOM 531 C CA . VAL A 1 72 ? 6.698 -6.079 -1.464 1.00 89.12 72 VAL A CA 1
ATOM 532 C C . VAL A 1 72 ? 5.547 -5.340 -0.785 1.00 89.12 72 VAL A C 1
ATOM 534 O O . VAL A 1 72 ? 5.203 -5.667 0.350 1.00 89.12 72 VAL A O 1
ATOM 537 N N . LEU A 1 73 ? 4.902 -4.396 -1.476 1.00 85.50 73 LEU A N 1
ATOM 538 C CA . LEU A 1 73 ? 3.761 -3.651 -0.947 1.00 85.50 73 LEU A CA 1
ATOM 539 C C . LEU A 1 73 ? 2.615 -4.589 -0.555 1.00 85.50 73 LEU A C 1
ATOM 541 O O . LEU A 1 73 ? 2.082 -4.478 0.551 1.00 85.50 73 LEU A O 1
ATOM 545 N N . ALA A 1 74 ? 2.264 -5.537 -1.428 1.00 82.12 74 ALA A N 1
ATOM 546 C CA . ALA A 1 74 ? 1.212 -6.513 -1.167 1.00 82.12 74 ALA A CA 1
ATOM 547 C C . ALA A 1 74 ? 1.518 -7.364 0.078 1.00 82.12 74 ALA A C 1
ATOM 549 O O . ALA A 1 74 ? 0.656 -7.518 0.946 1.00 82.12 74 ALA A O 1
ATOM 550 N N . VAL A 1 75 ? 2.753 -7.860 0.207 1.00 86.12 75 VAL A N 1
ATOM 551 C CA . VAL A 1 75 ? 3.198 -8.659 1.359 1.00 86.12 75 VAL A CA 1
ATOM 552 C C . VAL A 1 75 ? 3.168 -7.836 2.649 1.00 86.12 75 VAL A C 1
ATOM 554 O O . VAL A 1 75 ? 2.591 -8.270 3.647 1.00 86.12 75 VAL A O 1
ATOM 557 N N . VAL A 1 76 ? 3.743 -6.631 2.636 1.00 88.94 76 VAL A N 1
ATOM 558 C CA . VAL A 1 76 ? 3.808 -5.744 3.808 1.00 88.94 76 VAL A CA 1
ATOM 559 C C . VAL A 1 76 ? 2.406 -5.390 4.302 1.00 88.94 76 VAL A C 1
ATOM 561 O O . VAL A 1 76 ? 2.135 -5.485 5.503 1.00 88.94 76 VAL A O 1
ATOM 564 N N . LEU A 1 77 ? 1.494 -5.037 3.392 1.00 85.56 77 LEU A N 1
ATOM 565 C CA . LEU A 1 77 ? 0.104 -4.763 3.746 1.00 85.56 77 LEU A CA 1
ATOM 566 C C . LEU A 1 77 ? -0.569 -6.021 4.300 1.00 85.56 77 LEU A C 1
ATOM 568 O O . LEU A 1 77 ? -1.137 -5.969 5.387 1.00 85.56 77 LEU A O 1
ATOM 572 N N . PHE A 1 78 ? -0.452 -7.170 3.634 1.00 84.25 78 PHE A N 1
ATOM 573 C CA . PHE A 1 78 ? -1.042 -8.419 4.121 1.00 84.25 78 PHE A CA 1
ATOM 574 C C . PHE A 1 78 ? -0.662 -8.716 5.584 1.00 84.25 78 PHE A C 1
ATOM 576 O O . PHE A 1 78 ? -1.536 -8.991 6.412 1.00 84.25 78 PHE A O 1
ATOM 583 N N . PHE A 1 79 ? 0.620 -8.578 5.941 1.00 85.06 79 PHE A N 1
ATOM 584 C CA . PHE A 1 79 ? 1.080 -8.757 7.320 1.00 85.06 79 PHE A CA 1
ATOM 585 C C . PHE A 1 79 ? 0.596 -7.659 8.272 1.00 85.06 79 PHE A C 1
ATOM 587 O O . PHE A 1 79 ? 0.146 -7.978 9.377 1.00 85.06 79 PHE A O 1
ATOM 594 N N . GLY A 1 80 ? 0.631 -6.390 7.856 1.00 85.06 80 GLY A N 1
ATOM 595 C CA . GLY A 1 80 ? 0.127 -5.272 8.657 1.00 85.06 80 GLY A CA 1
ATOM 596 C C . GLY A 1 80 ? -1.339 -5.452 9.044 1.00 85.06 80 GLY A C 1
ATOM 597 O O . GLY A 1 80 ? -1.711 -5.299 10.209 1.00 85.06 80 GLY A O 1
ATOM 598 N N . PHE A 1 81 ? -2.164 -5.894 8.101 1.00 79.19 81 PHE A N 1
ATOM 599 C CA . PHE A 1 81 ? -3.576 -6.150 8.352 1.00 79.19 81 PHE A CA 1
ATOM 600 C C . PHE A 1 81 ? -3.836 -7.435 9.123 1.00 79.19 81 PHE A C 1
ATOM 602 O O . PHE A 1 81 ? -4.703 -7.439 9.996 1.00 79.19 81 PHE A O 1
ATOM 609 N N . ARG A 1 82 ? -3.065 -8.505 8.895 1.00 82.50 82 ARG A N 1
ATOM 610 C CA . ARG A 1 82 ? -3.129 -9.702 9.747 1.00 82.50 82 ARG A CA 1
ATOM 611 C C . ARG A 1 82 ? -2.816 -9.357 11.205 1.00 82.50 82 ARG A C 1
ATOM 613 O O . ARG A 1 82 ? -3.422 -9.922 12.108 1.00 82.50 82 ARG A O 1
ATOM 620 N N . ARG A 1 83 ? -1.910 -8.402 11.440 1.00 82.50 83 ARG A N 1
ATOM 621 C CA . ARG A 1 83 ? -1.579 -7.906 12.782 1.00 82.50 83 ARG A CA 1
ATOM 622 C C . ARG A 1 83 ? -2.665 -7.009 13.374 1.00 82.50 83 ARG A C 1
ATOM 624 O O . ARG A 1 83 ? -2.902 -7.070 14.573 1.00 82.50 83 ARG A O 1
ATOM 631 N N . LEU A 1 84 ? -3.331 -6.210 12.542 1.00 77.50 84 LEU A N 1
ATOM 632 C CA . LEU A 1 84 ? -4.460 -5.371 12.951 1.00 77.50 84 LEU A CA 1
ATOM 633 C C . LEU A 1 84 ? -5.696 -6.210 13.317 1.00 77.50 84 LEU A C 1
ATOM 635 O O . LEU A 1 84 ? -6.426 -5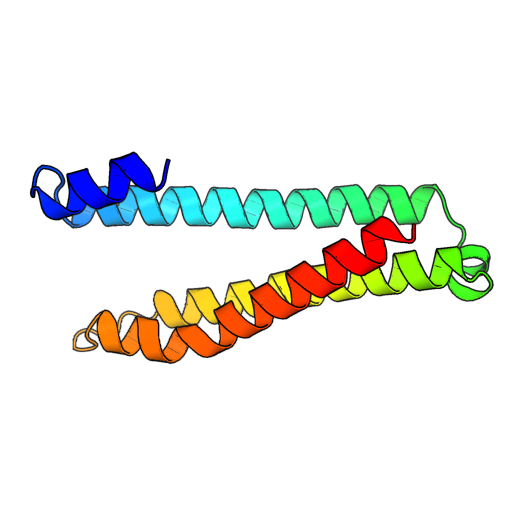.878 14.242 1.00 77.50 84 LEU A O 1
ATOM 639 N N . THR A 1 85 ? -5.921 -7.302 12.585 1.00 75.44 85 THR A N 1
ATOM 640 C CA . THR A 1 85 ? -7.104 -8.169 12.710 1.00 75.44 85 THR A CA 1
ATOM 641 C C . THR A 1 85 ? -6.879 -9.396 13.588 1.00 75.44 85 THR A C 1
ATOM 643 O O . THR A 1 85 ? -7.815 -10.167 13.785 1.00 75.44 85 THR A O 1
ATOM 646 N N . SER A 1 86 ? -5.674 -9.594 14.142 1.00 72.81 86 SER A N 1
ATOM 647 C CA . SER A 1 86 ? -5.420 -10.666 15.107 1.00 72.81 86 SER A CA 1
ATOM 648 C C . SER A 1 86 ? -6.113 -10.340 16.433 1.00 72.81 86 SER A C 1
ATOM 650 O O . SER A 1 86 ? -5.511 -9.779 17.348 1.00 72.81 86 SER A O 1
ATOM 652 N N . THR A 1 87 ? -7.398 -10.666 16.521 1.00 56.91 87 THR A N 1
ATOM 653 C CA . THR A 1 87 ? -8.224 -10.511 17.715 1.00 56.91 87 THR A CA 1
ATOM 654 C C . THR A 1 87 ? -7.924 -11.655 18.678 1.00 56.91 87 THR A C 1
ATOM 656 O O . THR A 1 87 ? -8.480 -12.744 18.559 1.00 56.91 87 THR A O 1
ATOM 659 N N . GLN A 1 88 ? -7.015 -11.425 19.623 1.00 67.81 88 GLN A N 1
ATOM 660 C CA . GLN A 1 88 ? -7.018 -12.204 20.863 1.00 67.81 88 GLN A CA 1
ATOM 661 C C . GLN A 1 88 ? -8.112 -11.622 21.775 1.00 67.81 88 GLN A C 1
ATOM 663 O O . GLN A 1 88 ? -8.233 -10.395 21.801 1.00 67.81 88 GLN A O 1
ATOM 668 N N . PRO A 1 89 ? -8.890 -12.450 22.498 1.00 60.56 89 PRO A N 1
ATOM 669 C CA . PRO A 1 89 ? -10.090 -12.010 23.219 1.00 60.56 89 PRO A CA 1
ATOM 670 C C . PRO A 1 89 ? -9.868 -10.841 24.196 1.00 60.56 89 PRO A C 1
ATOM 672 O O . PRO A 1 89 ? -10.779 -10.053 24.413 1.00 60.56 89 PRO A O 1
ATOM 675 N N . GLU A 1 90 ? -8.653 -10.677 24.727 1.00 61.25 90 GLU A N 1
ATOM 676 C CA . GLU A 1 90 ? -8.301 -9.608 25.678 1.00 61.25 90 GLU A CA 1
ATOM 677 C C . GLU 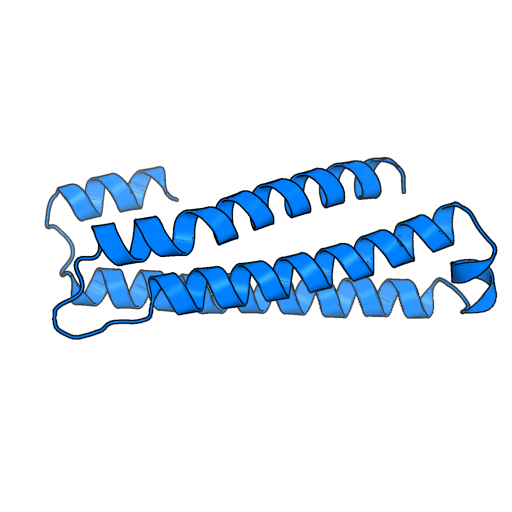A 1 90 ? -7.483 -8.453 25.064 1.00 61.25 90 GLU A C 1
ATOM 679 O O . GLU A 1 90 ? -7.055 -7.532 25.760 1.00 61.25 90 GLU A O 1
ATOM 684 N N . GLN A 1 91 ? -7.199 -8.479 23.758 1.00 66.12 91 GLN A N 1
ATOM 685 C CA . GLN A 1 91 ? -6.259 -7.529 23.165 1.00 66.12 91 GLN A CA 1
ATOM 686 C C . GLN A 1 91 ? -6.961 -6.239 22.725 1.00 66.12 91 GLN A C 1
ATOM 688 O O . GLN A 1 91 ? -7.681 -6.209 21.731 1.00 66.12 91 GLN A O 1
ATOM 693 N N . SER A 1 92 ? -6.691 -5.151 23.453 1.00 75.00 92 SER A N 1
ATOM 694 C CA . SER A 1 92 ? -7.172 -3.803 23.128 1.00 75.00 92 SER A CA 1
ATOM 695 C C . SER A 1 92 ? -6.833 -3.393 21.687 1.00 75.00 92 SER A C 1
ATOM 697 O O . SER A 1 92 ? -5.708 -3.593 21.213 1.00 75.00 92 SER A O 1
ATOM 699 N N . ALA A 1 93 ? -7.785 -2.739 21.011 1.00 73.69 93 ALA A N 1
ATOM 700 C CA . ALA A 1 93 ? -7.624 -2.205 19.655 1.00 73.69 93 ALA A CA 1
ATOM 701 C C . ALA A 1 93 ? -6.401 -1.276 19.521 1.00 73.69 93 ALA A C 1
ATOM 703 O O . ALA A 1 93 ? -5.735 -1.262 18.485 1.00 73.69 93 ALA A O 1
ATOM 704 N N . VAL A 1 94 ? -6.047 -0.559 20.594 1.00 78.44 94 VAL A N 1
ATOM 705 C CA . VAL A 1 94 ? -4.857 0.306 20.652 1.00 78.44 94 VAL A CA 1
ATOM 706 C C . VAL A 1 94 ? -3.569 -0.513 20.533 1.00 78.44 94 VAL A C 1
ATOM 708 O O . VAL A 1 94 ? -2.638 -0.125 19.825 1.00 78.44 94 VAL A O 1
ATOM 711 N N . VAL A 1 95 ? -3.512 -1.680 21.177 1.00 79.00 95 VAL A N 1
ATOM 712 C CA . VAL A 1 95 ? -2.347 -2.575 21.136 1.00 79.00 95 VAL A CA 1
ATOM 713 C C . VAL A 1 95 ? -2.196 -3.201 19.748 1.00 79.00 95 VAL A C 1
ATOM 715 O O . VAL A 1 95 ? -1.084 -3.248 19.218 1.00 79.00 95 VAL A O 1
ATOM 718 N N . ALA A 1 96 ? -3.300 -3.632 19.129 1.00 77.44 96 ALA A N 1
ATOM 719 C CA . ALA A 1 96 ? -3.293 -4.155 17.761 1.00 77.44 96 ALA A CA 1
ATOM 720 C C . ALA A 1 96 ? -2.827 -3.091 16.750 1.00 77.44 96 ALA A C 1
ATOM 722 O O . ALA A 1 96 ? -1.930 -3.353 15.943 1.00 77.44 96 ALA A O 1
ATOM 723 N N . ALA A 1 97 ? -3.348 -1.863 16.854 1.00 79.25 97 ALA A N 1
ATOM 724 C CA . ALA A 1 97 ? -2.926 -0.736 16.022 1.00 79.25 97 ALA A CA 1
ATOM 725 C C . ALA A 1 97 ? -1.438 -0.398 16.212 1.00 79.25 97 ALA A C 1
ATOM 727 O O . ALA A 1 97 ? -0.712 -0.221 15.234 1.00 79.25 97 ALA A O 1
ATOM 728 N N . THR A 1 98 ? -0.953 -0.388 17.457 1.00 83.81 98 THR A N 1
ATOM 729 C CA . THR A 1 98 ? 0.460 -0.112 17.770 1.00 83.81 98 THR A CA 1
ATOM 730 C C . THR A 1 98 ? 1.391 -1.156 17.150 1.00 83.81 98 THR A C 1
ATOM 732 O O . THR A 1 98 ? 2.420 -0.805 16.576 1.00 83.81 98 THR A O 1
ATOM 735 N N . LYS A 1 99 ? 1.012 -2.440 17.192 1.00 84.06 99 LYS A N 1
ATOM 736 C CA . LYS A 1 99 ? 1.781 -3.536 16.577 1.00 84.06 99 LYS A CA 1
ATOM 737 C C . LYS A 1 99 ? 1.732 -3.527 15.047 1.00 84.06 99 LYS A C 1
ATOM 739 O O . LYS A 1 99 ? 2.681 -3.983 14.413 1.00 84.06 99 LYS A O 1
ATOM 744 N N . ALA A 1 100 ? 0.635 -3.061 14.453 1.00 85.56 100 ALA A N 1
ATOM 745 C CA . ALA A 1 100 ? 0.481 -2.976 13.003 1.00 85.56 100 ALA A CA 1
ATOM 746 C C . ALA A 1 100 ? 1.170 -1.735 12.404 1.00 85.56 100 ALA A C 1
ATOM 748 O O . ALA A 1 100 ? 1.601 -1.765 11.253 1.00 85.56 100 ALA A O 1
ATOM 749 N N . ARG A 1 101 ? 1.332 -0.662 13.191 1.00 87.88 101 ARG A N 1
ATOM 750 C CA . ARG A 1 101 ? 1.946 0.614 12.786 1.00 87.88 101 ARG A CA 1
ATOM 751 C C . ARG A 1 101 ? 3.242 0.498 11.962 1.00 87.88 101 ARG A C 1
ATOM 753 O O . ARG A 1 101 ? 3.294 1.149 10.921 1.00 87.88 101 ARG A O 1
ATOM 760 N N . PRO A 1 102 ? 4.273 -0.284 12.348 1.00 90.50 102 PRO A N 1
ATOM 761 C CA . PRO A 1 102 ? 5.509 -0.364 11.562 1.00 90.50 102 PRO A CA 1
ATOM 762 C C . PRO A 1 102 ? 5.288 -0.921 10.148 1.00 90.50 102 PRO A C 1
ATOM 764 O O . PRO A 1 102 ? 5.924 -0.450 9.211 1.00 90.50 102 PRO A O 1
ATOM 767 N N . TRP A 1 103 ? 4.347 -1.853 9.968 1.00 89.19 103 TRP A N 1
ATOM 768 C CA . TRP A 1 103 ? 4.011 -2.401 8.650 1.00 89.19 103 TRP A CA 1
ATOM 769 C C . TRP A 1 103 ? 3.377 -1.346 7.749 1.00 89.19 103 TRP A C 1
ATOM 771 O O . TRP A 1 103 ? 3.765 -1.205 6.595 1.00 89.19 103 TRP A O 1
ATOM 781 N N . PHE A 1 104 ? 2.447 -0.556 8.286 1.00 86.62 104 PHE A N 1
ATOM 782 C CA . PHE A 1 104 ? 1.828 0.536 7.537 1.00 86.62 104 PHE A CA 1
ATOM 783 C C . PHE A 1 104 ? 2.817 1.650 7.191 1.00 86.62 104 PHE A C 1
ATOM 785 O O . PHE A 1 104 ? 2.775 2.170 6.082 1.00 86.62 104 PHE A O 1
ATOM 792 N N . LEU A 1 105 ? 3.745 1.982 8.094 1.00 91.50 105 LEU A N 1
ATOM 793 C CA . LEU A 1 105 ? 4.826 2.925 7.793 1.00 91.50 105 LEU A CA 1
ATOM 794 C C . LEU A 1 105 ? 5.754 2.392 6.694 1.00 91.50 105 LEU A C 1
ATOM 796 O O . LEU A 1 105 ? 6.103 3.136 5.779 1.00 91.50 105 LEU A O 1
ATOM 800 N N . GLY A 1 106 ? 6.099 1.102 6.744 1.00 91.69 106 GLY A N 1
ATOM 801 C CA . GLY A 1 106 ? 6.844 0.438 5.675 1.00 91.69 106 GLY A CA 1
ATOM 802 C C . GLY A 1 106 ? 6.104 0.494 4.338 1.00 91.69 106 GLY A C 1
ATOM 803 O O . GLY A 1 106 ? 6.690 0.878 3.330 1.00 91.69 106 GLY A O 1
ATOM 804 N N . ALA A 1 107 ? 4.800 0.204 4.331 1.00 88.56 107 ALA A N 1
ATOM 805 C CA . ALA A 1 107 ? 3.964 0.283 3.134 1.00 88.56 107 ALA A CA 1
ATOM 806 C C . ALA A 1 107 ? 3.905 1.704 2.553 1.00 88.56 107 ALA A C 1
ATOM 808 O O . ALA A 1 107 ? 3.961 1.867 1.334 1.00 88.56 107 ALA A O 1
ATOM 809 N N . SER A 1 108 ? 3.846 2.734 3.403 1.00 90.94 108 SER A N 1
ATOM 810 C CA . SER A 1 108 ? 3.937 4.129 2.962 1.00 90.94 108 SER A CA 1
ATOM 811 C C . SER A 1 108 ? 5.271 4.414 2.270 1.00 90.94 108 SER A C 1
ATOM 813 O O . SER A 1 108 ? 5.277 4.996 1.189 1.00 90.94 108 SER A O 1
ATOM 815 N N . GLY A 1 109 ? 6.393 3.959 2.838 1.00 95.56 109 GLY A N 1
ATOM 816 C CA . GLY A 1 109 ? 7.713 4.106 2.213 1.00 95.56 109 GLY A CA 1
ATOM 817 C C . GLY A 1 109 ? 7.803 3.412 0.851 1.00 95.56 109 GLY A C 1
ATOM 818 O O . GLY A 1 109 ? 8.244 4.014 -0.125 1.00 95.56 109 GLY A O 1
ATOM 819 N N . VAL A 1 110 ? 7.302 2.177 0.759 1.00 91.44 110 VAL A N 1
ATOM 820 C CA . VAL A 1 110 ? 7.234 1.412 -0.499 1.00 91.44 110 VAL A CA 1
ATOM 821 C C . VAL A 1 110 ? 6.353 2.123 -1.532 1.00 91.44 110 VAL A C 1
ATOM 823 O O . VAL A 1 110 ? 6.706 2.180 -2.706 1.00 91.44 110 VAL A O 1
ATOM 826 N N . SER A 1 111 ? 5.239 2.719 -1.101 1.00 87.94 111 SER A N 1
ATOM 827 C CA . SER A 1 111 ? 4.341 3.476 -1.982 1.00 87.94 111 SER A CA 1
ATOM 828 C C . SER A 1 111 ? 5.012 4.729 -2.545 1.00 87.94 111 SER A C 1
ATOM 830 O O . SER A 1 111 ? 4.877 5.015 -3.730 1.00 87.94 111 SER A O 1
ATOM 832 N N . VAL A 1 112 ? 5.780 5.459 -1.730 1.00 94.00 112 VAL A N 1
ATOM 833 C CA . VAL A 1 112 ? 6.565 6.608 -2.210 1.00 94.00 112 VAL A CA 1
ATOM 834 C C . VAL A 1 112 ? 7.622 6.154 -3.216 1.00 94.00 112 VAL A C 1
ATOM 836 O O . VAL A 1 112 ? 7.743 6.761 -4.275 1.00 94.00 112 VAL A O 1
ATOM 839 N N . ALA A 1 113 ? 8.338 5.061 -2.938 1.00 91.25 113 ALA A N 1
ATOM 840 C CA . ALA A 1 113 ? 9.309 4.502 -3.878 1.00 91.25 113 ALA A CA 1
ATOM 841 C C . ALA A 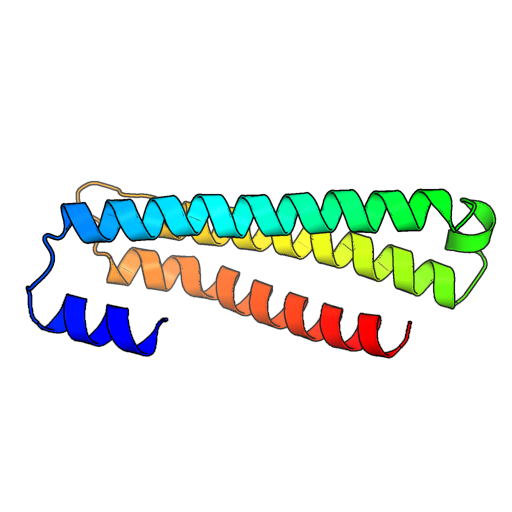1 113 ? 8.657 4.107 -5.216 1.00 91.25 113 ALA A C 1
ATOM 843 O O . ALA A 1 113 ? 9.203 4.410 -6.275 1.00 91.25 113 ALA A O 1
ATOM 844 N N . LEU A 1 114 ? 7.462 3.507 -5.178 1.00 87.00 114 LEU A N 1
ATOM 845 C CA . LEU A 1 114 ? 6.676 3.201 -6.376 1.00 87.00 114 LEU A CA 1
ATOM 846 C C . LEU A 1 114 ? 6.328 4.457 -7.178 1.00 87.00 114 LEU A C 1
ATOM 848 O O . LEU A 1 114 ? 6.495 4.445 -8.392 1.00 87.00 114 LEU A O 1
ATOM 852 N N . LEU A 1 115 ? 5.883 5.536 -6.525 1.00 88.94 115 LEU A N 1
ATOM 853 C CA . LEU A 1 115 ? 5.575 6.801 -7.205 1.00 88.94 115 LEU A CA 1
ATOM 854 C C . LEU A 1 115 ? 6.812 7.413 -7.868 1.00 88.94 115 LEU A C 1
ATOM 856 O O . LEU A 1 115 ? 6.720 7.919 -8.983 1.00 88.94 115 LEU A O 1
ATOM 860 N N . VAL A 1 116 ? 7.966 7.337 -7.203 1.00 92.19 116 VAL A N 1
ATOM 861 C CA . VAL A 1 116 ? 9.236 7.814 -7.760 1.00 92.19 116 VAL A CA 1
ATOM 862 C C . VAL A 1 116 ? 9.609 7.007 -9.002 1.00 92.19 116 VAL A C 1
ATOM 864 O O . VAL A 1 116 ? 9.844 7.599 -10.050 1.00 92.19 116 VAL A O 1
ATOM 867 N N . ILE A 1 117 ? 9.612 5.671 -8.922 1.00 85.44 117 ILE A N 1
ATOM 868 C CA . ILE A 1 117 ? 9.951 4.811 -10.068 1.00 85.44 117 ILE A CA 1
ATOM 869 C C . ILE A 1 117 ? 8.958 5.000 -11.216 1.00 85.44 117 ILE A C 1
ATOM 871 O O . ILE A 1 117 ? 9.379 5.125 -12.362 1.00 85.44 117 ILE A O 1
ATOM 875 N N . ALA A 1 118 ? 7.661 5.076 -10.917 1.00 80.56 118 ALA A N 1
ATOM 876 C CA . ALA A 1 118 ? 6.630 5.316 -11.920 1.00 80.56 118 ALA A CA 1
ATOM 877 C C . ALA A 1 118 ? 6.802 6.673 -12.623 1.00 80.56 118 ALA A C 1
ATOM 879 O O . ALA A 1 118 ? 6.525 6.771 -13.810 1.00 80.56 118 ALA A O 1
ATOM 880 N N . GLY A 1 119 ? 7.288 7.704 -11.922 1.00 83.56 119 GLY A N 1
ATOM 881 C CA . GLY A 1 119 ? 7.588 9.008 -12.520 1.00 83.56 119 GLY A CA 1
ATOM 882 C C . GLY A 1 119 ? 8.799 9.012 -13.461 1.00 83.56 119 GLY A C 1
ATOM 883 O O . GLY A 1 119 ? 8.908 9.906 -14.296 1.00 83.56 119 GLY A O 1
ATOM 884 N N . PHE A 1 120 ? 9.698 8.031 -13.343 1.00 80.69 120 PHE A N 1
ATOM 885 C CA . PHE A 1 120 ? 10.861 7.864 -14.225 1.00 80.69 120 PHE A CA 1
ATOM 886 C C . PHE A 1 120 ? 10.603 6.944 -15.428 1.00 80.69 120 PHE A C 1
ATOM 888 O O . PHE A 1 120 ? 11.480 6.820 -16.288 1.00 80.69 120 PHE A O 1
ATOM 895 N N . LEU A 1 121 ? 9.452 6.268 -15.470 1.00 72.12 121 LEU A N 1
ATOM 896 C CA . LEU A 1 121 ? 9.106 5.280 -16.493 1.00 72.12 121 LEU A CA 1
ATOM 897 C C . LEU A 1 121 ? 8.607 5.947 -17.784 1.00 72.12 121 LEU A C 1
ATOM 899 O O . LEU A 1 121 ? 9.141 5.599 -18.872 1.00 72.12 121 LEU A O 1
#

pLDDT: mean 75.88, std 10.84, range [47.16, 95.56]

Foldseek 3Di:
DCVVLVVCVVVPVDPPVRNVVVVVVVVCVVLVVLVVCLVVLVVVLPVVDDPCCLVVDPLSVLSVVLSVLSVVLSVLVVVLVCLQPPDDPPDDSVNSNVVSVVSVVVSVVSVVVNVVSVVVD